Protein AF-A0A353QCZ4-F1 (afdb_monomer_lite)

Sequence (105 aa):
MSVKIFGILRPVLEEFLLEVRRSIDYYKLQNRGESIDEIVLTGGGSKLVGLERLLEGELGIPARIGNPFENVKINPRQFNAATLTNLAPMLAVGIGLALRGVEEA

Secondary structure (DSSP, 8-state):
--HHHHHHHHHHHHHHHHHHHHHHHHHHHHTTTPPP--EEE-SGGGGSTTHHHHHHHHH-S-EEE--TTTTS---TTTS-HHHHHHHGGGGHHHHHHHHHHHH--

Structure (mmCIF, N/CA/C/O backbone):
data_AF-A0A353QCZ4-F1
#
_entry.id   AF-A0A353QCZ4-F1
#
loop_
_atom_site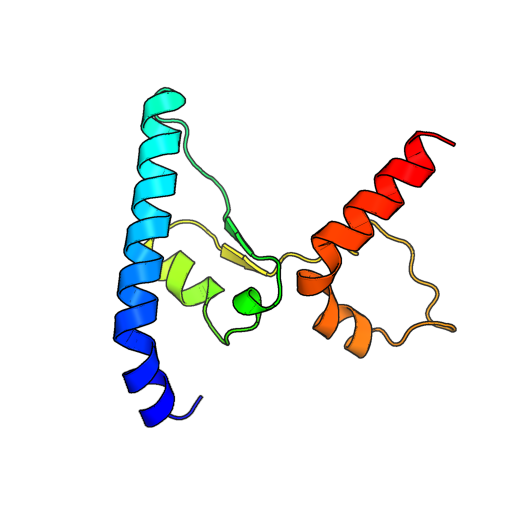.group_PDB
_atom_site.id
_atom_site.type_symbol
_atom_site.label_atom_id
_atom_site.label_alt_id
_atom_site.label_comp_id
_atom_site.label_asym_id
_atom_site.label_entity_id
_atom_site.label_seq_id
_atom_site.pdbx_PDB_ins_code
_atom_site.Cartn_x
_atom_site.Cartn_y
_atom_site.Cartn_z
_atom_site.occupancy
_atom_site.B_iso_or_equiv
_atom_site.auth_seq_id
_atom_site.auth_comp_id
_atom_site.auth_asym_id
_atom_site.auth_atom_id
_atom_site.pdbx_PDB_model_num
ATOM 1 N N . MET A 1 1 ? 5.429 -13.638 11.692 1.00 65.00 1 MET A N 1
ATOM 2 C CA . MET A 1 1 ? 6.249 -12.628 12.401 1.00 65.00 1 MET A CA 1
ATOM 3 C C . MET A 1 1 ? 6.308 -13.014 13.874 1.00 65.00 1 MET A C 1
ATOM 5 O O . MET A 1 1 ? 5.293 -13.465 14.385 1.00 65.00 1 MET A O 1
ATOM 9 N N . SER A 1 2 ? 7.462 -12.919 14.545 1.00 79.75 2 SER A N 1
ATOM 10 C CA . SER A 1 2 ? 7.546 -13.222 15.987 1.00 79.75 2 SER A CA 1
ATOM 11 C C . SER A 1 2 ? 6.672 -12.252 16.790 1.00 79.75 2 SER A C 1
ATOM 13 O O . SER A 1 2 ? 6.691 -11.053 16.513 1.00 79.75 2 SER A O 1
ATOM 15 N N . VAL A 1 3 ? 5.955 -12.752 17.803 1.00 77.12 3 VAL A N 1
ATOM 16 C CA . VAL A 1 3 ? 5.096 -11.951 18.703 1.00 77.12 3 VAL A CA 1
ATOM 17 C C . VAL A 1 3 ? 5.861 -10.768 19.313 1.00 77.12 3 VAL A C 1
ATOM 19 O O . VAL A 1 3 ? 5.312 -9.679 19.454 1.00 77.12 3 VAL A O 1
ATOM 22 N N . LYS A 1 4 ? 7.160 -10.946 19.592 1.00 82.31 4 LYS A N 1
ATOM 23 C CA . LYS A 1 4 ? 8.036 -9.887 20.118 1.00 82.31 4 LYS A CA 1
ATOM 24 C C . LYS A 1 4 ? 8.249 -8.741 19.123 1.00 82.31 4 LYS A C 1
ATOM 26 O O . LYS A 1 4 ? 8.231 -7.586 19.523 1.00 82.31 4 LYS A O 1
ATOM 31 N N . ILE A 1 5 ? 8.426 -9.054 17.837 1.00 84.81 5 ILE A N 1
ATOM 32 C CA . ILE A 1 5 ? 8.641 -8.047 16.782 1.00 84.81 5 ILE A CA 1
ATOM 33 C C . ILE A 1 5 ? 7.355 -7.252 16.554 1.00 84.81 5 ILE A C 1
ATOM 35 O O . ILE A 1 5 ? 7.393 -6.030 16.459 1.00 84.81 5 ILE A O 1
ATOM 39 N N . PHE A 1 6 ? 6.210 -7.939 16.532 1.00 82.12 6 PHE A N 1
ATOM 40 C CA . PHE A 1 6 ? 4.916 -7.278 16.387 1.00 82.12 6 PHE A CA 1
ATOM 41 C C . PHE A 1 6 ? 4.634 -6.303 17.539 1.00 82.12 6 PHE A C 1
ATOM 43 O O . PHE A 1 6 ? 4.174 -5.191 17.302 1.00 82.12 6 PHE A O 1
ATOM 50 N N . GLY A 1 7 ? 4.967 -6.681 18.779 1.00 86.25 7 GLY A N 1
ATOM 51 C CA . GLY A 1 7 ? 4.824 -5.798 19.940 1.00 86.25 7 GLY A CA 1
ATOM 52 C C . GLY A 1 7 ? 5.624 -4.496 19.829 1.00 86.25 7 GLY A C 1
ATOM 53 O O . GLY A 1 7 ? 5.137 -3.458 20.260 1.00 86.25 7 GLY A O 1
ATOM 54 N N . ILE A 1 8 ? 6.807 -4.534 19.206 1.00 93.00 8 ILE A N 1
ATOM 55 C CA . ILE A 1 8 ? 7.647 -3.344 18.988 1.00 93.00 8 ILE A CA 1
ATOM 56 C C . ILE A 1 8 ? 7.075 -2.453 17.879 1.00 93.00 8 ILE A C 1
ATOM 58 O O . ILE A 1 8 ? 7.130 -1.234 17.983 1.00 93.00 8 ILE A O 1
ATOM 62 N N . LEU A 1 9 ? 6.525 -3.051 16.819 1.00 91.69 9 LEU A N 1
ATOM 63 C CA . LEU A 1 9 ? 5.961 -2.304 15.691 1.00 91.69 9 LEU A CA 1
ATOM 64 C C . LEU A 1 9 ? 4.597 -1.681 16.002 1.00 91.69 9 LEU A C 1
ATOM 66 O O . LEU A 1 9 ? 4.210 -0.728 15.334 1.00 91.69 9 LEU A O 1
ATOM 70 N N . ARG A 1 10 ? 3.872 -2.201 16.998 1.00 90.81 10 ARG A N 1
ATOM 71 C CA . ARG A 1 10 ? 2.499 -1.786 17.308 1.00 90.81 10 ARG A CA 1
ATOM 72 C C . ARG A 1 10 ? 2.321 -0.266 17.466 1.00 90.81 10 ARG A C 1
ATOM 74 O O . ARG A 1 10 ? 1.454 0.246 16.771 1.00 90.81 10 ARG A O 1
ATOM 81 N N . PRO A 1 11 ? 3.116 0.470 18.269 1.00 95.00 11 PRO A N 1
ATOM 82 C CA . PRO A 1 11 ? 2.908 1.912 18.427 1.00 95.00 11 PRO A CA 1
ATOM 83 C C . PRO A 1 11 ? 3.064 2.675 17.105 1.00 95.00 11 PRO A C 1
ATOM 85 O O . PRO A 1 11 ? 2.285 3.572 16.804 1.00 95.00 11 PRO A O 1
ATOM 88 N N . VAL A 1 12 ? 4.031 2.263 16.278 1.00 95.62 12 VAL A N 1
ATOM 89 C CA . VAL A 1 12 ? 4.266 2.853 14.950 1.00 95.62 12 VAL A CA 1
ATOM 90 C C . VAL A 1 12 ? 3.110 2.536 14.000 1.00 95.62 12 VAL A C 1
ATOM 92 O O . VAL A 1 12 ? 2.713 3.380 13.204 1.00 95.62 12 VAL A O 1
ATOM 95 N N . LEU A 1 13 ? 2.548 1.326 14.078 1.00 94.19 13 LEU A N 1
ATOM 96 C CA . LEU A 1 13 ? 1.384 0.936 13.282 1.00 94.19 13 LEU A CA 1
ATOM 97 C C . LEU A 1 13 ? 0.119 1.690 13.701 1.00 94.19 13 LEU A C 1
ATOM 99 O O . LEU A 1 13 ? -0.655 2.079 12.834 1.00 94.19 13 LEU A O 1
ATOM 103 N N . GLU A 1 14 ? -0.082 1.920 14.997 1.00 95.06 14 GLU A N 1
ATOM 104 C CA . GLU A 1 14 ? -1.204 2.705 15.524 1.00 95.06 14 GLU A CA 1
ATOM 105 C C . GLU A 1 14 ? -1.122 4.171 15.071 1.00 95.06 14 GLU A C 1
ATOM 107 O O . GLU A 1 14 ? -2.114 4.729 14.601 1.00 95.06 14 GLU A O 1
ATOM 112 N N . GLU A 1 15 ? 0.069 4.775 15.127 1.00 97.44 15 GLU A N 1
ATOM 113 C CA . GLU A 1 15 ? 0.310 6.122 14.597 1.00 97.44 15 GLU A CA 1
ATOM 114 C C . GLU A 1 15 ? 0.081 6.179 13.080 1.00 97.44 15 GLU A C 1
ATOM 116 O O . GLU A 1 15 ? -0.645 7.043 12.588 1.00 97.44 15 GLU A O 1
ATOM 121 N N . PHE A 1 16 ? 0.616 5.209 12.334 1.00 96.88 16 PHE A N 1
ATOM 122 C CA . PHE A 1 16 ? 0.402 5.104 10.893 1.00 96.88 16 PHE A CA 1
ATOM 123 C C . PHE A 1 16 ? -1.088 4.998 10.531 1.00 96.88 16 PHE A C 1
ATOM 125 O O . PHE A 1 16 ? -1.561 5.714 9.650 1.00 96.88 16 PHE A O 1
ATOM 132 N N . LEU A 1 17 ? -1.847 4.148 11.229 1.00 97.12 17 LEU A N 1
ATOM 133 C CA . LEU A 1 17 ? -3.290 3.995 11.025 1.00 97.12 17 LEU A CA 1
ATOM 134 C C . LEU A 1 17 ? -4.046 5.302 11.269 1.00 97.12 17 LEU A C 1
ATOM 136 O O . LEU A 1 17 ? -4.965 5.634 10.515 1.00 97.12 17 LEU A O 1
ATOM 140 N N . LEU A 1 18 ? -3.653 6.053 12.299 1.00 97.56 18 LEU A N 1
ATOM 141 C CA . LEU A 1 18 ? -4.251 7.345 12.605 1.00 97.56 18 LEU A CA 1
ATOM 142 C C . LEU A 1 18 ? -4.026 8.349 11.466 1.00 97.56 18 LEU A C 1
ATOM 144 O O . LEU A 1 18 ? -4.971 9.024 11.060 1.00 97.56 18 LEU A O 1
ATOM 148 N N . GLU A 1 19 ? -2.815 8.418 10.912 1.00 98.31 19 GLU A N 1
ATOM 149 C CA . GLU A 1 19 ? -2.504 9.315 9.790 1.00 98.31 19 GLU A CA 1
ATOM 150 C C . GLU A 1 19 ? -3.203 8.902 8.485 1.00 98.31 19 GLU A C 1
ATOM 152 O O . GLU A 1 19 ? -3.698 9.758 7.742 1.00 98.31 19 GLU A O 1
ATOM 157 N N . VAL A 1 20 ? -3.328 7.597 8.218 1.00 97.31 20 VAL A N 1
ATOM 158 C CA . VAL A 1 20 ? -4.123 7.103 7.082 1.00 97.31 20 VAL A CA 1
ATOM 159 C C . VAL A 1 20 ? -5.591 7.503 7.246 1.00 97.31 20 VAL A C 1
ATOM 161 O O . VAL A 1 20 ? -6.179 8.048 6.312 1.00 97.31 20 VAL A O 1
ATOM 164 N N . ARG A 1 21 ? -6.180 7.320 8.438 1.00 96.56 21 ARG A N 1
ATOM 165 C CA . ARG A 1 21 ? -7.568 7.731 8.714 1.00 96.56 21 ARG A CA 1
ATOM 166 C C . ARG A 1 21 ? -7.764 9.233 8.513 1.00 96.56 21 ARG A C 1
ATOM 168 O O . ARG A 1 21 ? -8.698 9.626 7.822 1.00 96.56 21 ARG A O 1
ATOM 175 N N . ARG A 1 22 ? -6.856 10.066 9.032 1.00 97.25 22 ARG A N 1
ATOM 176 C CA . ARG A 1 2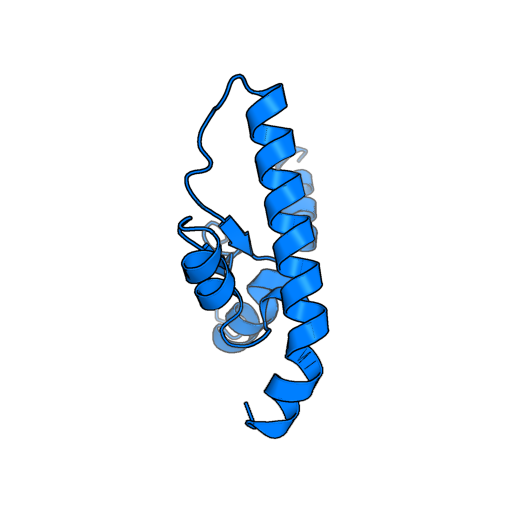2 ? -6.905 11.525 8.826 1.00 97.25 22 ARG A CA 1
ATOM 177 C C . ARG A 1 22 ? -6.856 11.903 7.349 1.00 97.25 22 ARG A C 1
ATOM 179 O O . ARG A 1 22 ? -7.582 12.798 6.929 1.00 97.25 22 ARG A O 1
ATOM 186 N N . SER A 1 23 ? -6.032 11.214 6.562 1.00 96.88 23 SER A N 1
ATOM 187 C CA . SER A 1 23 ? -5.929 11.446 5.117 1.00 96.88 23 SER A CA 1
ATOM 188 C C . SER A 1 23 ? -7.240 11.109 4.395 1.00 96.88 23 SER A C 1
ATOM 190 O O . SER A 1 23 ? -7.693 11.872 3.541 1.00 96.88 23 SER A O 1
ATOM 192 N N . ILE A 1 24 ? -7.886 10.004 4.780 1.00 95.88 24 ILE A N 1
ATOM 193 C CA . ILE A 1 24 ? -9.196 9.590 4.257 1.00 95.88 24 ILE A CA 1
ATOM 194 C C . ILE A 1 24 ? -10.283 10.602 4.638 1.00 95.88 24 ILE A C 1
ATOM 196 O O . ILE A 1 24 ? -11.062 11.021 3.782 1.00 95.88 24 ILE A O 1
ATOM 200 N N . ASP A 1 25 ? -10.333 11.018 5.903 1.00 94.19 25 ASP A N 1
ATOM 201 C CA . ASP A 1 25 ? -11.325 11.979 6.388 1.00 94.19 25 ASP A CA 1
ATOM 202 C C . ASP A 1 25 ? -11.160 13.343 5.701 1.00 94.19 25 ASP A C 1
ATOM 204 O O . ASP A 1 25 ? -12.147 13.966 5.302 1.00 94.19 25 ASP A O 1
ATOM 208 N N . TYR A 1 26 ? -9.914 13.777 5.479 1.00 95.44 26 TYR A N 1
ATOM 209 C CA . TYR A 1 26 ? -9.613 14.982 4.710 1.00 95.44 26 TYR A CA 1
ATOM 210 C C . TYR A 1 26 ? -10.119 14.880 3.265 1.00 95.44 26 TYR A C 1
ATOM 212 O O . TYR A 1 26 ? -10.785 15.798 2.784 1.00 95.44 26 TYR A O 1
ATOM 220 N N . TYR A 1 27 ? -9.863 13.759 2.582 1.00 95.31 27 TYR A N 1
ATOM 221 C CA . TYR A 1 27 ? -10.371 13.526 1.228 1.00 95.31 27 TYR A CA 1
ATOM 222 C C . TYR A 1 27 ? -11.905 13.575 1.177 1.00 95.31 27 TYR A C 1
ATOM 224 O O . TYR A 1 27 ? -12.468 14.271 0.329 1.00 95.31 27 TYR A O 1
ATOM 232 N N . LYS A 1 28 ? -12.588 12.908 2.116 1.00 93.44 28 LYS A N 1
ATOM 233 C CA . LYS A 1 28 ? -14.058 12.913 2.212 1.00 93.44 28 LYS A CA 1
ATOM 234 C C . LYS A 1 28 ? -14.616 14.320 2.400 1.00 93.44 28 LYS A C 1
ATOM 236 O O . LYS A 1 28 ? -15.606 14.672 1.763 1.00 93.44 28 LYS A O 1
ATOM 241 N N . LEU A 1 29 ? -13.981 15.136 3.242 1.00 94.94 29 LEU A N 1
ATOM 242 C CA . LEU A 1 29 ? -14.402 16.517 3.473 1.00 94.94 29 LEU A CA 1
ATOM 243 C C . LEU A 1 29 ? -14.316 17.367 2.193 1.00 94.94 29 LEU A C 1
ATOM 245 O O . LEU A 1 29 ? -15.227 18.145 1.918 1.00 94.94 29 LEU A O 1
ATOM 249 N N . GLN A 1 30 ? -13.252 17.201 1.402 1.00 94.81 30 GLN A N 1
ATOM 250 C CA . GLN A 1 30 ? -13.058 17.939 0.146 1.00 94.81 30 GLN A CA 1
ATOM 251 C C . GLN A 1 30 ? -14.014 17.481 -0.967 1.00 94.81 30 GLN A C 1
ATOM 253 O O . GLN A 1 30 ? -14.489 18.302 -1.749 1.00 94.81 30 GLN A O 1
ATOM 258 N N . ASN A 1 31 ? -14.349 16.189 -1.011 1.00 93.38 31 ASN A N 1
ATOM 259 C CA . ASN A 1 31 ? -15.140 15.576 -2.085 1.00 93.38 31 ASN A CA 1
ATOM 260 C C . ASN A 1 31 ? -16.584 15.270 -1.656 1.00 93.38 31 ASN A C 1
ATOM 262 O O . ASN A 1 31 ? -17.171 14.277 -2.067 1.00 93.38 31 ASN A O 1
ATOM 266 N N . ARG A 1 32 ? -17.175 16.122 -0.805 1.00 91.44 32 ARG A N 1
ATOM 267 C CA . ARG A 1 32 ? -18.600 16.061 -0.403 1.00 91.44 32 ARG A CA 1
ATOM 268 C C . ARG A 1 32 ? -19.054 14.696 0.142 1.00 91.44 32 ARG A C 1
ATOM 270 O O . ARG A 1 32 ? -20.212 14.319 -0.019 1.00 91.44 32 ARG A O 1
ATOM 277 N N . GLY A 1 33 ? -18.163 13.980 0.819 1.00 83.62 33 GLY A N 1
ATOM 278 C CA . GLY A 1 33 ? -18.455 12.684 1.424 1.00 83.62 33 GLY A CA 1
ATOM 279 C C . GLY A 1 33 ? -18.369 11.491 0.471 1.00 83.62 33 GLY A C 1
ATOM 280 O O . GLY A 1 33 ? -18.885 10.435 0.830 1.00 83.62 33 GLY A O 1
ATOM 281 N N . GLU A 1 34 ? -17.729 11.626 -0.698 1.00 91.81 34 GLU A N 1
AT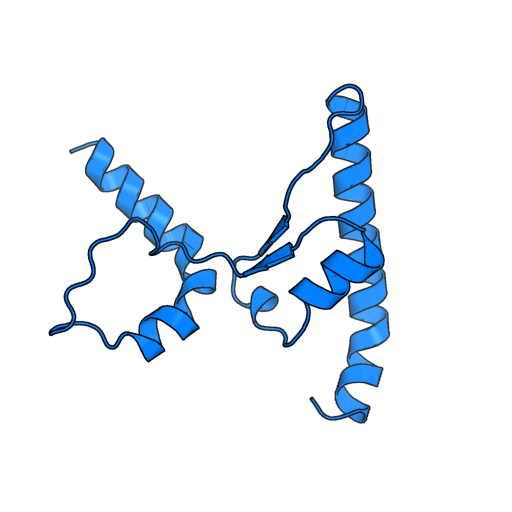OM 282 C CA . GLU A 1 34 ? -17.422 10.481 -1.567 1.00 91.81 34 GLU A CA 1
ATOM 283 C C . GLU A 1 34 ? -16.724 9.350 -0.794 1.00 91.81 34 GLU A C 1
ATOM 285 O O . GLU A 1 34 ? -15.825 9.575 0.026 1.00 91.81 34 GLU A O 1
ATOM 290 N N . SER A 1 35 ? -17.171 8.115 -1.028 1.00 90.00 35 SER A N 1
ATOM 291 C CA . SER A 1 35 ? -16.582 6.923 -0.426 1.00 90.00 35 SER A CA 1
ATOM 292 C C . SER A 1 35 ? -15.300 6.518 -1.145 1.00 90.00 35 SER A C 1
ATOM 294 O O . SER A 1 35 ? -15.148 6.721 -2.344 1.00 90.00 35 SER A O 1
ATOM 296 N N . ILE A 1 36 ? -14.380 5.912 -0.395 1.00 94.75 36 ILE A N 1
ATOM 297 C CA . ILE A 1 36 ? -13.222 5.219 -0.960 1.00 94.75 36 ILE A CA 1
ATOM 298 C C . ILE A 1 36 ? -13.590 3.742 -1.038 1.00 94.75 36 ILE A C 1
ATOM 300 O O . ILE A 1 36 ? -13.922 3.151 -0.010 1.00 94.75 36 ILE A O 1
ATOM 304 N N . ASP A 1 37 ? -13.520 3.172 -2.238 1.00 96.12 37 ASP A N 1
ATOM 305 C CA . ASP A 1 37 ? -13.953 1.793 -2.487 1.00 96.12 37 ASP A CA 1
ATOM 306 C C . ASP A 1 37 ? -12.848 0.758 -2.219 1.00 96.12 37 ASP A C 1
ATOM 308 O O . ASP A 1 37 ? -13.140 -0.372 -1.835 1.00 96.12 37 ASP A O 1
ATOM 312 N N . GLU A 1 38 ? -11.575 1.129 -2.405 1.00 97.62 38 GLU A N 1
ATOM 313 C CA . GLU A 1 38 ? -10.427 0.229 -2.237 1.00 97.62 38 GLU A CA 1
ATOM 314 C C . GLU A 1 38 ? -9.152 0.993 -1.834 1.00 97.62 38 GLU A C 1
ATOM 316 O O . GLU A 1 38 ? -8.893 2.107 -2.293 1.00 97.62 38 GLU A O 1
ATOM 321 N N . ILE A 1 39 ? -8.314 0.359 -1.008 1.00 97.88 39 ILE A N 1
ATOM 322 C CA . ILE A 1 39 ? -6.938 0.764 -0.707 1.00 97.88 39 ILE A CA 1
ATOM 323 C C . ILE A 1 39 ? -5.971 -0.148 -1.475 1.00 97.88 39 ILE A C 1
ATOM 325 O O . ILE A 1 39 ? -5.896 -1.352 -1.231 1.00 97.88 39 ILE A O 1
ATOM 329 N N . VAL A 1 40 ? -5.156 0.433 -2.358 1.00 97.38 40 VAL A N 1
ATOM 330 C CA . VAL A 1 40 ? -4.109 -0.297 -3.091 1.00 97.38 40 VAL A CA 1
ATOM 331 C C . VAL A 1 40 ? -2.732 0.073 -2.545 1.00 97.38 40 VAL A C 1
ATOM 333 O O . VAL A 1 40 ? -2.268 1.203 -2.690 1.00 97.38 40 VAL A O 1
ATOM 336 N N . LEU A 1 41 ? -2.052 -0.891 -1.926 1.00 97.31 41 LEU A N 1
ATOM 337 C CA . LEU A 1 41 ? -0.740 -0.688 -1.317 1.00 97.31 41 LEU A CA 1
ATOM 338 C C . LEU A 1 41 ? 0.390 -0.904 -2.323 1.00 97.31 41 LEU A C 1
ATOM 340 O O . LEU A 1 41 ? 0.469 -1.942 -2.979 1.00 97.31 41 LEU A O 1
ATOM 344 N N . THR A 1 42 ? 1.314 0.051 -2.389 1.00 96.88 42 THR A N 1
ATOM 345 C CA . THR A 1 42 ? 2.544 -0.033 -3.190 1.00 96.88 42 THR A CA 1
ATOM 346 C C . THR A 1 42 ? 3.767 0.388 -2.361 1.00 96.88 42 THR A C 1
ATOM 348 O O . THR A 1 42 ? 3.660 0.733 -1.184 1.00 96.88 42 THR 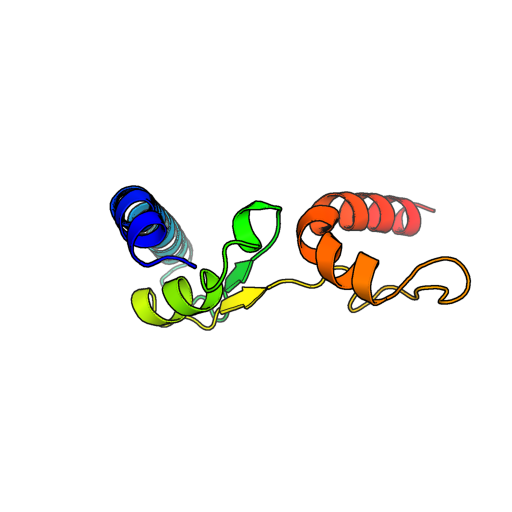A O 1
ATOM 351 N N . GLY A 1 43 ? 4.963 0.307 -2.944 1.00 96.44 43 GLY A N 1
ATOM 352 C CA . GLY A 1 43 ? 6.237 0.586 -2.282 1.00 96.44 43 GLY A CA 1
ATOM 353 C C . GLY A 1 43 ? 6.748 -0.565 -1.407 1.00 96.44 43 GLY A C 1
ATOM 354 O O . GLY A 1 43 ? 6.077 -1.574 -1.199 1.00 96.44 43 GLY A O 1
ATOM 355 N N . GLY A 1 44 ? 7.968 -0.428 -0.878 1.00 94.69 44 GLY A N 1
ATOM 356 C CA . GLY A 1 44 ? 8.600 -1.472 -0.055 1.00 94.69 44 GLY A CA 1
ATOM 357 C C . GLY A 1 44 ? 7.895 -1.727 1.280 1.00 94.69 44 GLY A C 1
ATOM 358 O O . GLY A 1 44 ? 7.832 -2.872 1.721 1.00 94.69 44 GLY A O 1
ATOM 359 N N . GLY A 1 45 ? 7.312 -0.685 1.885 1.00 93.75 45 GLY A N 1
ATOM 360 C CA . GLY A 1 45 ? 6.577 -0.787 3.152 1.00 93.75 45 GLY A CA 1
ATOM 361 C C . GLY A 1 45 ? 5.330 -1.671 3.071 1.00 93.75 45 GLY A C 1
ATOM 362 O O . GLY A 1 45 ? 5.012 -2.356 4.039 1.00 93.75 45 GLY A O 1
ATOM 363 N N . SER A 1 46 ? 4.689 -1.751 1.896 1.00 95.75 46 SER A N 1
ATOM 364 C CA . SER A 1 46 ? 3.529 -2.629 1.661 1.00 95.75 46 SER A CA 1
ATOM 365 C C . SER A 1 46 ? 3.822 -4.114 1.903 1.00 95.75 46 SER A C 1
ATOM 367 O O . SER A 1 46 ? 2.912 -4.894 2.148 1.00 95.75 46 SER A O 1
ATOM 369 N N . LYS A 1 47 ? 5.100 -4.515 1.876 1.00 92.94 47 LYS A N 1
ATOM 370 C CA . LYS A 1 47 ? 5.530 -5.901 2.099 1.00 92.94 47 LYS A CA 1
ATOM 371 C C . LYS A 1 47 ? 5.551 -6.302 3.572 1.00 92.94 47 LYS A C 1
ATOM 373 O O . LYS A 1 47 ? 5.906 -7.442 3.886 1.00 92.94 47 LYS A O 1
ATOM 378 N N . LEU A 1 48 ? 5.220 -5.386 4.482 1.00 93.25 48 LEU A N 1
ATOM 379 C CA . LEU A 1 48 ? 5.012 -5.735 5.874 1.00 93.25 48 LEU A CA 1
ATOM 380 C C . LEU A 1 48 ? 3.852 -6.733 5.965 1.00 93.25 48 LEU A C 1
ATOM 382 O O . LEU A 1 48 ? 2.715 -6.423 5.627 1.00 93.25 48 LEU A O 1
ATOM 386 N N . VAL A 1 49 ? 4.166 -7.948 6.409 1.00 91.25 49 VAL A N 1
ATOM 387 C CA . VAL A 1 49 ? 3.221 -9.070 6.404 1.00 91.25 49 VAL A CA 1
ATOM 388 C C . VAL A 1 49 ? 1.950 -8.723 7.181 1.00 91.25 49 VAL A C 1
ATOM 390 O O . VAL A 1 49 ? 2.014 -8.507 8.391 1.00 91.25 49 VAL A O 1
ATOM 393 N N . GLY A 1 50 ? 0.807 -8.751 6.490 1.00 92.12 50 GLY A N 1
ATOM 394 C CA . GLY A 1 50 ? -0.520 -8.535 7.064 1.00 92.12 50 GLY A CA 1
ATOM 395 C C . GLY A 1 50 ? -0.936 -7.069 7.185 1.00 92.12 50 GLY A C 1
ATOM 396 O O . GLY A 1 50 ? -1.963 -6.803 7.804 1.00 92.12 50 GLY A O 1
ATOM 397 N N . LEU A 1 51 ? -0.172 -6.128 6.621 1.00 95.06 51 LEU A N 1
ATOM 398 C CA . LEU A 1 51 ? -0.516 -4.706 6.634 1.00 95.06 51 LEU A CA 1
ATOM 399 C C . LEU A 1 51 ? -1.830 -4.419 5.897 1.00 95.06 51 LEU A C 1
ATOM 401 O O . LEU A 1 51 ? -2.631 -3.625 6.376 1.00 95.06 51 LEU A O 1
ATOM 405 N N . GLU A 1 52 ? -2.077 -5.086 4.770 1.00 96.25 52 GLU A N 1
ATOM 406 C CA . GLU A 1 52 ? -3.328 -4.974 4.018 1.00 96.25 52 GLU A CA 1
ATOM 407 C C . GLU A 1 52 ? -4.526 -5.403 4.873 1.00 96.25 52 GLU A C 1
ATOM 409 O O . GLU A 1 52 ? -5.501 -4.671 4.989 1.00 96.25 52 GLU A O 1
ATOM 414 N N . ARG A 1 53 ? -4.398 -6.520 5.597 1.00 96.25 53 ARG A N 1
ATOM 415 C CA . ARG A 1 53 ? -5.456 -7.019 6.487 1.00 96.25 53 ARG A CA 1
ATOM 416 C C . ARG A 1 53 ? -5.669 -6.122 7.699 1.00 96.25 53 ARG A C 1
ATOM 418 O O . ARG A 1 53 ? -6.800 -5.966 8.143 1.00 96.25 53 ARG A O 1
ATOM 425 N N . LEU A 1 54 ? -4.588 -5.561 8.246 1.00 95.12 54 LEU A N 1
ATOM 426 C CA . LEU A 1 54 ? -4.662 -4.596 9.340 1.00 95.12 54 LEU A CA 1
ATOM 427 C C . LEU A 1 54 ? -5.450 -3.358 8.902 1.00 95.12 54 LEU A C 1
ATOM 429 O O . LEU A 1 54 ? -6.369 -2.946 9.597 1.00 95.12 54 LEU A O 1
ATOM 433 N N . LEU A 1 55 ? -5.116 -2.791 7.740 1.00 96.81 55 LEU A N 1
ATOM 434 C CA . LEU A 1 55 ? -5.807 -1.622 7.203 1.00 96.81 55 LEU A CA 1
ATOM 435 C C . LEU A 1 55 ? -7.277 -1.916 6.909 1.00 96.81 55 LEU A C 1
ATOM 437 O O . LEU A 1 55 ? -8.133 -1.134 7.307 1.00 96.81 55 LEU A O 1
ATOM 441 N N . GLU A 1 56 ? -7.574 -3.049 6.275 1.00 97.94 56 GLU A N 1
ATOM 442 C CA . GLU A 1 56 ? -8.952 -3.458 6.000 1.00 97.94 56 GLU A CA 1
ATOM 443 C C . GLU A 1 56 ? -9.770 -3.614 7.287 1.00 97.94 56 GLU A C 1
ATOM 445 O O . GLU A 1 56 ? -10.871 -3.076 7.385 1.00 97.94 56 GLU A O 1
ATOM 450 N N . GLY A 1 57 ? -9.216 -4.282 8.303 1.00 97.19 57 GLY A N 1
ATOM 451 C CA . GLY A 1 57 ? -9.893 -4.490 9.584 1.00 97.19 57 GLY A CA 1
ATOM 452 C C . GLY A 1 57 ? -10.133 -3.200 10.373 1.00 97.19 57 GLY A C 1
ATOM 453 O O . GLY A 1 57 ? -11.202 -3.027 10.953 1.00 97.19 57 GLY A O 1
ATOM 454 N N . GLU A 1 58 ? -9.166 -2.284 10.382 1.00 96.06 58 GLU A N 1
ATOM 455 C CA . GLU A 1 58 ? -9.242 -1.040 11.160 1.00 96.06 58 GLU A CA 1
ATOM 456 C C . GLU A 1 58 ? -10.047 0.059 10.449 1.00 96.06 58 GLU A C 1
ATOM 458 O O . GLU A 1 58 ? -10.681 0.902 11.093 1.00 96.06 58 GLU A O 1
ATOM 463 N N . LEU A 1 59 ? -10.023 0.086 9.114 1.00 95.69 59 LEU A N 1
ATOM 464 C CA . LEU A 1 59 ? -10.654 1.142 8.317 1.00 95.69 59 LEU A CA 1
ATOM 465 C C . LEU A 1 59 ? -11.997 0.716 7.715 1.00 95.69 59 LEU A C 1
ATOM 467 O O . LEU A 1 59 ? -12.790 1.589 7.367 1.00 95.69 59 LEU A O 1
ATOM 471 N N . GLY A 1 60 ? -12.267 -0.588 7.605 1.00 96.50 60 GLY A N 1
ATOM 472 C CA . GLY A 1 60 ? -13.471 -1.117 6.960 1.00 96.50 60 GLY A CA 1
ATOM 473 C C . GLY A 1 60 ? -13.505 -0.888 5.446 1.00 96.50 60 GLY A C 1
ATOM 474 O O . GLY A 1 60 ? -14.584 -0.870 4.861 1.00 96.50 60 GLY A O 1
ATOM 475 N N . ILE A 1 61 ? -12.342 -0.671 4.825 1.00 97.69 61 ILE A N 1
ATOM 476 C CA . ILE A 1 61 ? -12.184 -0.449 3.383 1.00 97.69 61 ILE A CA 1
ATOM 477 C C . ILE A 1 61 ? -11.351 -1.608 2.830 1.00 97.69 61 ILE A C 1
ATOM 479 O O . ILE A 1 61 ? -10.264 -1.838 3.367 1.00 97.69 61 ILE A O 1
ATOM 483 N N . PRO A 1 62 ? -11.809 -2.318 1.782 1.00 98.31 62 PRO A N 1
ATOM 484 C CA . PRO A 1 62 ? -11.039 -3.387 1.152 1.00 98.31 62 PRO A CA 1
ATOM 485 C C . PRO A 1 62 ? -9.611 -2.943 0.841 1.00 98.31 62 PRO A C 1
ATOM 487 O O . PRO A 1 62 ? -9.413 -1.871 0.266 1.00 98.31 62 PRO A O 1
ATOM 490 N N . ALA A 1 63 ? -8.615 -3.747 1.217 1.00 98.12 63 ALA A N 1
ATOM 491 C CA . ALA A 1 63 ? -7.217 -3.400 0.997 1.00 98.12 63 ALA A CA 1
ATOM 492 C C . ALA A 1 63 ? -6.444 -4.545 0.342 1.00 98.12 63 ALA A C 1
ATOM 494 O 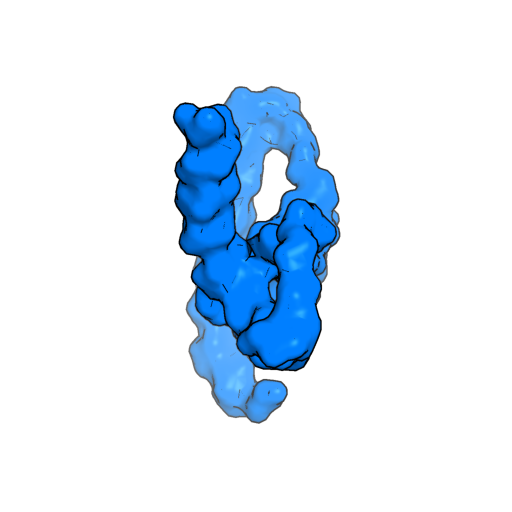O . ALA A 1 63 ? -6.525 -5.701 0.755 1.00 98.12 63 ALA A O 1
ATOM 495 N N . ARG A 1 64 ? -5.627 -4.221 -0.665 1.00 96.81 64 ARG A N 1
ATOM 496 C CA . ARG A 1 64 ? -4.802 -5.208 -1.375 1.00 96.81 64 ARG A CA 1
ATOM 497 C C . ARG A 1 64 ? -3.403 -4.701 -1.686 1.00 96.81 64 ARG A C 1
ATOM 499 O O . ARG A 1 64 ? -3.155 -3.501 -1.788 1.00 96.81 64 ARG A O 1
ATOM 506 N N . ILE A 1 65 ? -2.487 -5.639 -1.911 1.00 96.44 65 ILE A N 1
ATOM 507 C CA . ILE A 1 65 ? -1.175 -5.338 -2.491 1.00 96.44 65 ILE A CA 1
ATOM 508 C C . ILE A 1 65 ? -1.347 -5.089 -3.992 1.00 96.44 65 ILE A C 1
ATOM 510 O O . ILE A 1 65 ? -1.869 -5.939 -4.714 1.00 96.44 65 ILE A O 1
ATOM 514 N N . GLY A 1 66 ? -0.901 -3.927 -4.461 1.00 94.88 66 GLY A N 1
ATOM 515 C CA . GLY A 1 66 ? -0.936 -3.567 -5.871 1.00 94.88 66 GLY A CA 1
ATOM 516 C C . GLY A 1 66 ? 0.099 -4.338 -6.686 1.00 94.88 66 GLY A C 1
ATOM 517 O O . GLY A 1 66 ? 1.270 -4.426 -6.306 1.00 94.88 66 GLY A O 1
ATOM 518 N N . ASN A 1 67 ? -0.323 -4.855 -7.841 1.00 93.62 67 ASN A N 1
ATOM 519 C CA . ASN A 1 67 ? 0.564 -5.454 -8.829 1.00 93.62 67 ASN A CA 1
ATOM 520 C C . ASN A 1 67 ? 0.632 -4.572 -10.092 1.00 93.62 67 ASN A C 1
ATOM 522 O O . ASN A 1 67 ? -0.222 -4.686 -10.970 1.00 93.62 67 ASN A O 1
ATOM 526 N N . PRO A 1 68 ? 1.663 -3.724 -10.241 1.00 94.44 68 PRO A N 1
ATOM 527 C CA . PRO A 1 68 ? 1.795 -2.855 -11.412 1.00 94.44 68 PRO A CA 1
ATOM 528 C C . PRO A 1 68 ? 2.064 -3.605 -12.726 1.00 94.44 68 PRO A C 1
ATOM 530 O O . PRO A 1 68 ? 2.030 -2.994 -13.790 1.00 94.44 68 PRO A O 1
ATOM 533 N N . PHE A 1 69 ? 2.323 -4.915 -12.686 1.00 92.38 69 PHE A N 1
ATOM 534 C CA . PHE A 1 69 ? 2.497 -5.730 -13.886 1.00 92.38 69 PHE A CA 1
ATOM 535 C C . PHE A 1 69 ? 1.190 -6.322 -14.434 1.00 92.38 69 PHE A C 1
ATOM 537 O O . PHE A 1 69 ? 1.247 -6.995 -15.459 1.00 92.38 69 PHE A O 1
ATOM 544 N N . GLU A 1 70 ? 0.029 -6.098 -13.799 1.00 89.69 70 GLU A N 1
ATOM 545 C CA . GLU A 1 70 ? -1.266 -6.673 -14.225 1.00 89.69 70 GLU A CA 1
ATOM 546 C C . GLU A 1 70 ? -1.564 -6.453 -15.718 1.00 89.69 70 GLU A C 1
ATOM 548 O O . GLU A 1 70 ? -2.067 -7.354 -16.384 1.00 89.69 70 GLU A O 1
ATOM 553 N N . ASN A 1 71 ? -1.170 -5.297 -16.258 1.00 87.25 71 ASN A N 1
ATOM 554 C CA . ASN A 1 71 ? -1.391 -4.922 -17.657 1.00 87.25 71 ASN A CA 1
ATOM 555 C C . ASN A 1 71 ? -0.099 -4.890 -18.497 1.00 87.25 71 ASN A C 1
ATOM 557 O O . ASN A 1 71 ? -0.065 -4.287 -19.568 1.00 87.25 71 ASN A O 1
ATOM 561 N N . VAL A 1 72 ? 0.977 -5.536 -18.034 1.00 89.69 72 VAL A N 1
ATOM 562 C CA . VAL A 1 72 ? 2.281 -5.556 -18.713 1.00 89.69 72 VAL A CA 1
ATOM 563 C C . VAL A 1 72 ? 2.595 -6.964 -19.213 1.00 89.69 72 VAL A C 1
ATOM 565 O O . VAL A 1 72 ? 2.618 -7.929 -18.451 1.00 89.69 72 VAL A O 1
ATOM 568 N N . LYS A 1 73 ? 2.906 -7.100 -20.509 1.00 89.81 73 LYS A N 1
ATOM 569 C CA . LYS A 1 73 ? 3.368 -8.377 -21.074 1.00 89.81 73 LYS A CA 1
ATOM 570 C C . LYS A 1 73 ? 4.807 -8.652 -20.639 1.00 89.81 73 LYS A C 1
ATOM 572 O O . LYS A 1 73 ? 5.732 -7.961 -21.055 1.00 89.81 73 LYS A O 1
ATOM 577 N N . ILE A 1 74 ? 4.996 -9.697 -19.839 1.00 90.19 74 ILE A N 1
ATOM 578 C CA . ILE A 1 74 ? 6.309 -10.129 -19.350 1.00 90.19 74 ILE A CA 1
ATOM 579 C C . ILE A 1 74 ? 6.830 -11.284 -20.208 1.00 90.19 74 ILE A C 1
ATOM 581 O O . ILE A 1 74 ? 6.126 -12.266 -20.435 1.00 90.19 74 ILE A O 1
ATOM 585 N N . ASN A 1 75 ? 8.091 -11.201 -20.642 1.00 92.62 75 ASN A N 1
ATOM 586 C CA . ASN A 1 75 ? 8.775 -12.309 -21.305 1.00 92.62 75 ASN A CA 1
ATOM 587 C C . ASN A 1 75 ? 9.318 -13.315 -20.263 1.00 92.62 75 ASN A C 1
ATOM 589 O O . ASN A 1 75 ? 10.309 -13.010 -19.589 1.00 92.62 75 ASN A O 1
ATOM 593 N N . PRO A 1 76 ? 8.754 -14.535 -20.157 1.00 90.06 76 PRO A N 1
ATOM 594 C CA . PRO A 1 76 ? 9.147 -15.503 -19.130 1.00 90.06 76 PRO A CA 1
ATOM 595 C C . PRO A 1 76 ? 10.546 -16.095 -19.353 1.00 90.06 76 PRO A C 1
ATOM 597 O O . PRO A 1 76 ? 11.100 -16.712 -18.449 1.00 90.06 76 PRO A O 1
ATOM 600 N N . ARG A 1 77 ? 11.144 -15.916 -20.543 1.00 93.75 77 ARG A N 1
ATOM 601 C CA . ARG A 1 77 ? 12.534 -16.328 -20.812 1.00 93.75 77 ARG A CA 1
ATOM 602 C C . ARG A 1 77 ? 13.561 -15.354 -20.235 1.00 93.75 77 ARG A C 1
ATOM 604 O O . ARG A 1 77 ? 14.719 -15.724 -20.093 1.00 93.75 77 ARG A O 1
ATOM 611 N N . GLN A 1 78 ? 13.150 -14.118 -19.952 1.00 92.50 78 GLN A N 1
ATOM 612 C CA . GLN A 1 78 ? 14.024 -13.060 -19.439 1.00 92.50 78 GLN A CA 1
ATOM 613 C C . GLN A 1 78 ? 13.800 -12.793 -17.952 1.00 92.50 78 GLN A C 1
ATOM 615 O O . GLN A 1 78 ? 14.745 -12.439 -17.252 1.00 92.50 78 GLN A O 1
ATOM 620 N N . PHE A 1 79 ? 12.574 -12.983 -17.459 1.00 92.00 79 PHE A N 1
ATOM 621 C CA . PHE A 1 79 ? 12.224 -12.657 -16.083 1.00 92.00 79 PHE A CA 1
ATOM 622 C C . PHE A 1 79 ? 11.572 -13.830 -15.361 1.00 92.00 79 PHE A C 1
ATOM 624 O O . PHE A 1 79 ? 10.636 -14.455 -15.858 1.00 92.00 79 PHE A O 1
ATOM 631 N N . ASN A 1 80 ? 12.040 -14.089 -14.141 1.00 91.94 80 ASN A N 1
ATOM 632 C CA . ASN A 1 80 ? 11.418 -15.050 -13.242 1.00 91.94 80 ASN A CA 1
ATOM 633 C C . ASN A 1 80 ? 10.142 -14.451 -12.623 1.00 91.94 80 ASN A C 1
ATOM 635 O O . ASN A 1 80 ? 10.187 -13.389 -11.999 1.00 91.94 80 ASN A O 1
ATOM 639 N N . ALA A 1 81 ? 9.017 -15.160 -12.757 1.00 87.12 81 ALA A N 1
ATOM 640 C CA . ALA A 1 81 ? 7.717 -14.698 -12.272 1.00 87.12 81 ALA A CA 1
ATOM 641 C C . ALA A 1 81 ? 7.691 -14.458 -10.753 1.00 87.12 81 ALA A C 1
ATOM 643 O O . ALA A 1 81 ? 7.204 -13.423 -10.314 1.00 87.12 81 ALA A O 1
ATOM 644 N N . ALA A 1 82 ? 8.271 -15.355 -9.949 1.00 89.00 82 ALA A N 1
ATOM 645 C CA . ALA A 1 82 ? 8.288 -15.214 -8.493 1.00 89.00 82 ALA A CA 1
ATOM 646 C C . ALA A 1 82 ? 9.115 -13.999 -8.044 1.00 89.00 82 ALA A C 1
ATOM 648 O O . ALA A 1 82 ? 8.711 -13.263 -7.141 1.00 89.00 82 ALA A O 1
ATOM 649 N N . THR A 1 83 ? 10.250 -13.747 -8.704 1.00 90.00 83 THR A N 1
ATOM 650 C CA . THR A 1 83 ? 11.053 -12.541 -8.469 1.00 90.00 83 THR A CA 1
ATOM 651 C C . THR A 1 83 ? 10.254 -11.281 -8.785 1.00 90.00 83 THR A C 1
ATOM 653 O O . THR A 1 83 ? 10.235 -10.360 -7.969 1.00 90.00 83 THR A O 1
ATOM 656 N N . LEU A 1 84 ? 9.560 -11.250 -9.927 1.00 90.25 84 LEU A N 1
ATOM 657 C CA . LEU A 1 84 ? 8.745 -10.101 -10.308 1.00 90.25 84 LEU A CA 1
ATOM 658 C C . LEU A 1 84 ? 7.586 -9.874 -9.344 1.00 90.25 84 LEU A C 1
ATOM 660 O O . LEU A 1 84 ? 7.426 -8.751 -8.888 1.00 90.25 84 LEU A O 1
ATOM 664 N N . THR A 1 85 ? 6.840 -10.911 -8.957 1.00 87.75 85 THR A N 1
ATOM 665 C CA . THR A 1 85 ? 5.759 -10.794 -7.963 1.00 87.75 85 THR A CA 1
ATOM 666 C C . THR A 1 85 ? 6.269 -10.213 -6.642 1.00 87.75 85 THR A C 1
ATOM 668 O O . THR A 1 85 ? 5.629 -9.347 -6.056 1.00 87.75 85 THR A O 1
ATOM 671 N N . ASN A 1 86 ? 7.452 -10.631 -6.185 1.00 89.69 86 ASN A N 1
ATOM 672 C CA . ASN A 1 86 ? 8.042 -10.125 -4.946 1.00 89.69 86 ASN A CA 1
ATOM 673 C C . ASN A 1 86 ? 8.520 -8.662 -5.042 1.00 89.69 86 ASN A C 1
ATOM 675 O O . ASN A 1 86 ? 8.554 -7.958 -4.028 1.00 89.69 86 ASN A O 1
ATOM 679 N N . LEU A 1 87 ? 8.931 -8.212 -6.229 1.00 92.25 87 LEU A N 1
ATOM 680 C CA . LEU A 1 87 ? 9.359 -6.833 -6.484 1.00 92.25 87 LEU A CA 1
ATOM 681 C C . LEU A 1 87 ? 8.203 -5.921 -6.910 1.00 92.25 87 LEU A C 1
ATOM 683 O O . LEU A 1 87 ? 8.330 -4.706 -6.804 1.00 92.25 87 LEU A O 1
ATOM 687 N N . ALA A 1 88 ? 7.086 -6.495 -7.355 1.00 94.25 88 ALA A N 1
ATOM 688 C CA . ALA A 1 88 ? 5.970 -5.807 -7.988 1.00 94.25 88 ALA A CA 1
ATOM 689 C C . ALA A 1 88 ? 5.548 -4.520 -7.264 1.00 94.25 88 ALA A C 1
ATOM 691 O O . ALA A 1 88 ? 5.682 -3.459 -7.873 1.00 94.25 88 ALA A O 1
ATOM 692 N N . PRO A 1 89 ? 5.154 -4.528 -5.975 1.00 95.75 89 PRO A N 1
ATOM 693 C CA . PRO A 1 89 ? 4.703 -3.298 -5.325 1.00 95.75 89 PRO A CA 1
ATOM 694 C C . PRO A 1 89 ? 5.796 -2.220 -5.251 1.00 95.75 89 PRO A C 1
ATOM 696 O O . PRO A 1 89 ? 5.484 -1.033 -5.294 1.00 95.75 89 PRO A O 1
ATOM 699 N N . MET A 1 90 ? 7.079 -2.595 -5.199 1.00 96.19 90 MET A N 1
ATOM 700 C CA . MET A 1 90 ? 8.204 -1.647 -5.174 1.00 96.19 90 MET A CA 1
ATOM 701 C C . MET A 1 90 ? 8.457 -0.979 -6.529 1.00 96.19 90 MET A C 1
ATOM 703 O O . MET A 1 90 ? 9.069 0.085 -6.579 1.00 96.19 90 MET A O 1
ATOM 707 N N . LEU A 1 91 ? 8.006 -1.598 -7.620 1.00 95.88 91 LEU A N 1
ATOM 708 C CA . LEU A 1 91 ? 8.260 -1.140 -8.983 1.00 95.88 91 LEU A CA 1
ATOM 709 C C . LEU A 1 91 ? 7.129 -0.278 -9.553 1.00 95.88 91 LEU A C 1
ATOM 711 O O . LEU A 1 91 ? 7.248 0.166 -10.690 1.00 95.88 91 LEU A O 1
ATOM 715 N N . ALA A 1 92 ? 6.073 0.007 -8.782 1.00 96.00 92 ALA A N 1
ATOM 716 C CA . ALA A 1 92 ? 4.911 0.766 -9.253 1.00 96.00 92 ALA A CA 1
ATOM 717 C C . ALA A 1 92 ? 5.294 2.105 -9.907 1.00 96.00 92 ALA A C 1
ATOM 719 O O . ALA A 1 92 ? 4.856 2.395 -11.018 1.00 96.00 92 ALA A O 1
ATOM 720 N N . VAL A 1 93 ? 6.185 2.876 -9.272 1.00 95.94 93 VAL A N 1
ATOM 721 C CA . VAL A 1 93 ? 6.675 4.152 -9.822 1.00 95.94 93 VAL A CA 1
ATOM 722 C C . VAL A 1 93 ? 7.493 3.937 -11.097 1.00 95.94 93 VAL A C 1
ATOM 724 O O . VAL A 1 93 ? 7.254 4.604 -12.098 1.00 95.94 93 VAL A O 1
ATOM 727 N N . GLY A 1 94 ? 8.441 2.994 -11.086 1.00 94.81 94 GLY A N 1
ATOM 728 C CA . GLY A 1 94 ? 9.303 2.727 -12.242 1.00 94.81 94 GLY A CA 1
ATOM 729 C C . GLY A 1 94 ? 8.518 2.259 -13.469 1.00 94.81 94 GLY A C 1
ATOM 730 O O . GLY A 1 94 ? 8.790 2.700 -14.581 1.00 94.81 94 GLY A O 1
ATOM 731 N N . ILE A 1 95 ? 7.504 1.418 -13.257 1.00 93.88 95 ILE A N 1
ATOM 732 C CA . ILE A 1 95 ? 6.598 0.963 -14.315 1.00 93.88 95 ILE A CA 1
ATOM 733 C C . ILE A 1 95 ? 5.748 2.125 -14.828 1.00 93.88 95 ILE A C 1
ATOM 735 O O . ILE A 1 95 ? 5.647 2.289 -16.037 1.00 93.88 95 ILE A O 1
ATOM 739 N N . GLY A 1 96 ? 5.208 2.975 -13.949 1.00 93.75 96 GLY A N 1
ATOM 740 C CA . GLY A 1 96 ? 4.465 4.170 -14.365 1.00 93.75 96 GLY A CA 1
ATOM 741 C C . GLY A 1 96 ? 5.294 5.123 -15.237 1.00 93.75 96 GLY A C 1
ATOM 742 O O . GLY A 1 96 ? 4.810 5.610 -16.255 1.00 93.75 96 GLY A O 1
ATOM 743 N N . LEU A 1 97 ? 6.569 5.335 -14.895 1.00 95.19 97 LEU A N 1
ATOM 744 C CA . LEU A 1 97 ? 7.489 6.140 -15.708 1.00 95.19 97 LEU A CA 1
ATOM 745 C C . LEU A 1 97 ? 7.765 5.504 -17.078 1.00 95.19 97 LEU A C 1
ATOM 747 O O . LEU A 1 97 ? 7.786 6.208 -18.085 1.00 95.19 97 LEU A O 1
ATOM 751 N N . ALA A 1 98 ? 7.950 4.182 -17.128 1.00 94.12 98 ALA A N 1
ATOM 752 C CA . ALA A 1 98 ? 8.132 3.464 -18.387 1.00 94.12 98 ALA A CA 1
ATOM 753 C C . ALA A 1 98 ? 6.874 3.517 -19.272 1.00 94.12 98 ALA A C 1
ATOM 755 O O . ALA A 1 98 ? 6.998 3.699 -20.480 1.00 94.12 98 ALA A O 1
ATOM 756 N N . LEU A 1 99 ? 5.678 3.406 -18.676 1.00 92.56 99 LEU A N 1
ATOM 757 C CA . LEU A 1 99 ? 4.400 3.523 -19.386 1.00 92.56 99 LEU A CA 1
ATOM 758 C C . LEU A 1 99 ? 4.239 4.902 -20.033 1.00 92.56 99 LEU A C 1
ATOM 760 O O . LEU A 1 99 ? 3.896 4.991 -21.206 1.00 92.56 99 LEU A O 1
ATOM 764 N N . ARG A 1 100 ? 4.579 5.975 -19.315 1.00 92.38 100 ARG A N 1
ATOM 765 C CA . ARG A 1 100 ? 4.573 7.323 -19.892 1.00 92.38 100 ARG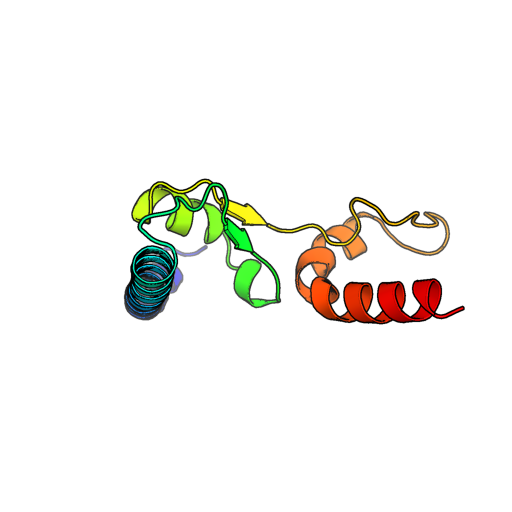 A CA 1
ATOM 766 C C . ARG A 1 100 ? 5.485 7.428 -21.121 1.00 92.38 100 ARG A C 1
ATOM 768 O O . ARG A 1 100 ? 5.097 8.000 -22.131 1.00 92.38 100 ARG A O 1
ATOM 775 N N . GLY A 1 101 ? 6.686 6.854 -21.042 1.00 89.81 101 GLY A N 1
ATOM 776 C CA . GLY A 1 101 ? 7.649 6.885 -22.144 1.00 89.81 101 GLY A CA 1
ATOM 777 C C . GLY A 1 101 ? 7.194 6.143 -23.406 1.00 89.81 101 GLY A C 1
ATOM 778 O O . GLY A 1 101 ? 7.691 6.455 -24.482 1.00 89.81 101 GLY A O 1
ATOM 779 N N . VAL A 1 102 ? 6.270 5.180 -23.294 1.00 87.38 102 VAL A N 1
ATOM 780 C CA . VAL A 1 102 ? 5.685 4.491 -24.460 1.00 87.38 102 VAL A CA 1
ATOM 781 C C . VAL A 1 102 ? 4.413 5.155 -24.987 1.00 87.38 102 VAL A C 1
ATOM 783 O O . VAL A 1 102 ? 4.063 4.905 -26.131 1.00 87.38 102 VAL A O 1
ATOM 786 N N . GLU A 1 103 ? 3.721 5.981 -24.195 1.00 79.62 103 GLU A N 1
ATOM 787 C CA . GLU A 1 103 ? 2.598 6.803 -24.682 1.00 79.62 103 GLU A CA 1
ATOM 788 C C . GLU A 1 103 ? 3.072 8.012 -25.500 1.00 79.62 103 GLU A C 1
ATOM 790 O O . GLU A 1 103 ? 2.385 8.444 -26.420 1.00 79.62 103 GLU A O 1
ATOM 795 N N . GLU A 1 104 ? 4.237 8.570 -25.160 1.00 72.38 104 GLU A N 1
ATOM 796 C CA . GLU A 1 104 ? 4.836 9.712 -25.866 1.00 72.38 104 GLU A CA 1
ATOM 797 C C . GLU A 1 104 ? 5.569 9.312 -27.172 1.00 72.38 104 GLU A C 1
ATOM 799 O O . GLU A 1 104 ? 5.998 10.197 -27.915 1.00 72.38 104 GLU A O 1
ATOM 804 N N . ALA A 1 105 ? 5.726 8.009 -27.448 1.00 58.44 105 ALA A N 1
ATOM 805 C CA . ALA A 1 105 ? 6.464 7.447 -28.589 1.00 58.44 105 ALA A CA 1
ATOM 806 C C . ALA A 1 105 ? 5.541 7.000 -29.734 1.00 58.44 105 ALA A C 1
ATOM 808 O O . ALA A 1 105 ? 5.932 7.215 -30.906 1.00 58.44 105 ALA A O 1
#

Foldseek 3Di:
DDPVVCVVCVVVLVVVLVVVVVVLVVVCVVVVNDDDQEAEAAAPVSPPPCSQVVNCVSVVHRYDHDFLCPPPDDDVVVDPPVVSVNCRRNCNVVSVVVVVVVVVD

pLDDT: mean 92.38, std 6.39, range [58.44, 98.31]

Radius of gyration: 16.87 Å; chains: 1; bounding box: 33×34×49 Å